Protein AF-A0A383ED51-F1 (afdb_monomer_lite)

Structure (mmCIF, N/CA/C/O backbone):
data_AF-A0A383ED51-F1
#
_entry.id   AF-A0A383ED51-F1
#
loop_
_atom_site.group_PDB
_atom_site.id
_atom_site.type_symbol
_atom_site.label_atom_id
_atom_site.label_alt_id
_atom_site.label_comp_id
_atom_site.label_asym_id
_atom_site.label_entity_id
_atom_site.label_seq_id
_atom_site.pdbx_PDB_ins_code
_atom_site.Cartn_x
_atom_site.Cartn_y
_atom_site.Cartn_z
_atom_site.occupancy
_atom_site.B_iso_or_equiv
_atom_site.auth_seq_id
_atom_site.auth_comp_id
_atom_site.auth_asym_id
_atom_site.auth_atom_id
_atom_site.pdbx_PDB_model_num
ATOM 1 N N . MET A 1 1 ? 35.186 -4.532 2.853 1.00 54.22 1 MET A N 1
ATOM 2 C CA . MET A 1 1 ? 35.734 -3.570 1.866 1.00 54.22 1 MET A CA 1
ATOM 3 C C . MET A 1 1 ? 34.753 -3.216 0.724 1.00 54.22 1 MET A C 1
ATOM 5 O O . MET A 1 1 ? 35.189 -2.769 -0.323 1.00 54.22 1 MET A O 1
ATOM 9 N N . PHE A 1 2 ? 33.425 -3.344 0.904 1.00 62.78 2 PHE A N 1
ATOM 10 C CA . PHE A 1 2 ? 32.420 -2.936 -0.107 1.00 62.78 2 PHE A CA 1
ATOM 11 C C . PHE A 1 2 ? 31.613 -1.683 0.291 1.00 62.78 2 PHE A C 1
ATOM 13 O O . PHE A 1 2 ? 31.023 -1.014 -0.554 1.00 62.78 2 PHE A O 1
ATOM 20 N N . LEU A 1 3 ? 31.603 -1.327 1.581 1.00 63.16 3 LEU A N 1
ATOM 21 C CA . LEU A 1 3 ? 30.816 -0.208 2.111 1.00 63.16 3 LEU A CA 1
ATOM 22 C C . LEU A 1 3 ? 31.408 1.170 1.776 1.00 63.16 3 LEU A C 1
ATOM 24 O O . LEU A 1 3 ? 30.639 2.096 1.529 1.00 63.16 3 LEU A O 1
ATOM 28 N N . THR A 1 4 ? 32.736 1.287 1.694 1.00 66.69 4 THR A N 1
ATOM 29 C CA . THR A 1 4 ? 33.469 2.555 1.504 1.00 66.69 4 THR A CA 1
ATOM 30 C C . THR A 1 4 ? 33.649 2.972 0.042 1.00 66.69 4 THR A C 1
ATOM 32 O O . THR A 1 4 ? 34.072 4.092 -0.234 1.00 66.69 4 THR A O 1
ATOM 35 N N . LYS A 1 5 ? 33.315 2.099 -0.914 1.00 71.88 5 LYS A N 1
ATOM 36 C CA . LYS A 1 5 ? 33.407 2.399 -2.347 1.00 71.88 5 LYS A CA 1
ATOM 37 C C . LYS A 1 5 ? 32.221 3.292 -2.754 1.00 71.88 5 LYS A C 1
ATOM 39 O O . LYS A 1 5 ? 31.079 2.985 -2.410 1.00 71.88 5 LYS A O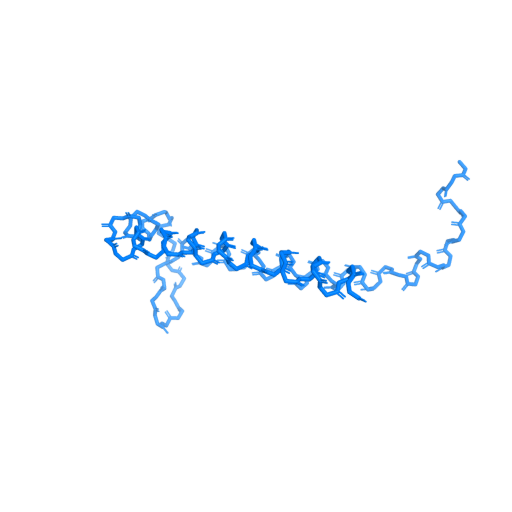 1
ATOM 44 N N . ASN A 1 6 ? 32.493 4.390 -3.466 1.00 79.00 6 ASN A N 1
ATOM 45 C CA . ASN A 1 6 ? 31.516 5.412 -3.888 1.00 79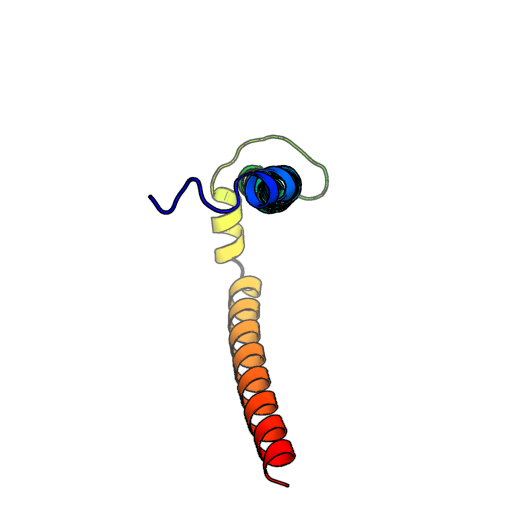.00 6 ASN A CA 1
ATOM 46 C C . ASN A 1 6 ? 30.773 6.112 -2.729 1.00 79.00 6 ASN A C 1
ATOM 48 O O . ASN A 1 6 ? 29.560 6.316 -2.788 1.00 79.00 6 ASN A O 1
ATOM 52 N N . LEU A 1 7 ? 31.501 6.494 -1.671 1.00 80.19 7 LEU A N 1
ATOM 53 C CA . LEU A 1 7 ? 30.930 7.148 -0.486 1.00 80.19 7 LEU A CA 1
ATOM 54 C C . LEU A 1 7 ? 30.194 8.458 -0.823 1.00 80.19 7 LEU A C 1
ATOM 56 O O . LEU A 1 7 ? 29.089 8.677 -0.338 1.00 80.19 7 LEU A O 1
ATOM 60 N N . ALA A 1 8 ? 30.768 9.282 -1.708 1.00 81.56 8 ALA A N 1
ATOM 61 C CA . ALA A 1 8 ? 30.159 10.536 -2.151 1.00 81.56 8 ALA A CA 1
ATOM 62 C C . ALA A 1 8 ? 28.784 10.309 -2.805 1.00 81.56 8 ALA A C 1
ATOM 64 O O . ALA A 1 8 ? 27.811 10.945 -2.418 1.00 81.56 8 ALA A O 1
ATOM 65 N N . ALA A 1 9 ? 28.672 9.330 -3.711 1.00 81.44 9 ALA A N 1
ATOM 66 C CA . ALA A 1 9 ? 27.407 8.998 -4.368 1.00 81.44 9 ALA A CA 1
ATOM 67 C C . ALA A 1 9 ? 26.348 8.493 -3.374 1.00 81.44 9 ALA A C 1
ATOM 69 O O . ALA A 1 9 ? 25.182 8.867 -3.470 1.00 81.44 9 ALA A O 1
ATOM 70 N N . LYS A 1 10 ? 26.747 7.682 -2.382 1.00 79.25 10 LYS A N 1
ATOM 71 C CA . LYS A 1 10 ? 25.830 7.215 -1.330 1.00 79.25 10 LYS A CA 1
ATOM 72 C C . LYS A 1 10 ? 25.308 8.372 -0.483 1.00 79.25 10 LYS A C 1
ATOM 74 O O . LYS A 1 10 ? 24.113 8.417 -0.222 1.00 79.25 10 LYS A O 1
ATOM 79 N N . ILE A 1 11 ? 26.176 9.311 -0.101 1.00 87.00 11 ILE A N 1
ATOM 80 C CA . ILE A 1 11 ? 25.793 10.489 0.691 1.00 87.00 11 ILE A CA 1
ATOM 81 C C . ILE A 1 11 ? 24.842 11.394 -0.104 1.00 87.00 11 ILE A C 1
ATOM 83 O O . ILE A 1 11 ? 23.837 11.838 0.444 1.00 87.00 11 ILE A O 1
ATOM 87 N N . SER A 1 12 ? 25.089 11.605 -1.399 1.00 87.19 12 SER A N 1
ATOM 88 C CA . SER A 1 12 ? 24.197 12.392 -2.264 1.00 87.19 12 SER A CA 1
ATOM 89 C C . SER A 1 12 ? 22.817 11.754 -2.467 1.00 87.19 12 SER A C 1
ATOM 91 O O . SER A 1 12 ? 21.846 12.471 -2.692 1.00 87.19 12 SER A O 1
ATOM 93 N N . LEU A 1 13 ? 22.705 10.425 -2.357 1.00 89.44 13 LEU A N 1
ATOM 94 C CA . LEU A 1 13 ? 21.433 9.698 -2.452 1.00 89.44 13 LEU A CA 1
ATOM 95 C C . LEU A 1 13 ? 20.642 9.669 -1.135 1.00 89.44 13 LEU A C 1
ATOM 97 O O . LEU A 1 13 ? 19.429 9.462 -1.166 1.00 89.44 13 LEU A O 1
ATOM 101 N N . LEU A 1 14 ? 21.289 9.901 0.015 1.00 91.25 14 LEU A N 1
ATOM 102 C CA . LEU A 1 14 ? 20.620 9.942 1.322 1.00 91.25 14 LEU A CA 1
ATOM 103 C C . LEU A 1 14 ? 19.396 10.869 1.364 1.00 91.25 14 LEU A C 1
ATOM 105 O O . LEU A 1 14 ? 18.347 10.390 1.794 1.00 91.25 14 LEU A O 1
ATOM 109 N N . PRO A 1 15 ? 19.451 12.144 0.921 1.00 91.25 15 PRO A N 1
ATOM 110 C CA . PRO A 1 15 ? 18.283 13.020 0.983 1.00 91.25 15 PRO A CA 1
ATOM 111 C C . PRO A 1 15 ? 17.102 12.474 0.175 1.00 91.25 15 PRO A C 1
ATOM 113 O O . PRO A 1 15 ? 15.971 12.505 0.654 1.00 91.25 15 PRO A O 1
ATOM 116 N N . MET A 1 16 ? 17.354 11.895 -1.004 1.00 93.56 16 MET A N 1
ATOM 117 C CA . MET A 1 16 ? 16.305 11.276 -1.818 1.00 93.56 16 MET A CA 1
ATOM 118 C C . MET A 1 16 ?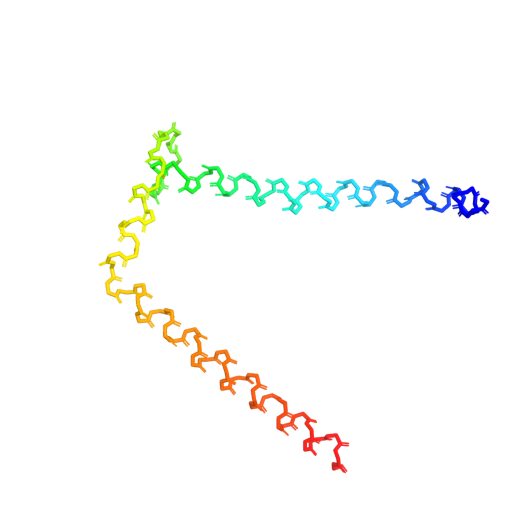 15.660 10.088 -1.092 1.00 93.56 16 MET A C 1
ATOM 120 O O . MET A 1 16 ? 14.434 9.988 -1.036 1.00 93.56 16 MET A O 1
ATOM 124 N N . ILE A 1 17 ? 16.475 9.210 -0.501 1.00 92.19 17 ILE A N 1
ATOM 125 C CA . ILE A 1 17 ? 15.994 8.037 0.240 1.00 92.19 17 ILE A CA 1
ATOM 126 C C . ILE A 1 17 ? 15.179 8.466 1.464 1.00 92.19 17 ILE A C 1
ATOM 128 O O . ILE A 1 17 ? 14.095 7.930 1.690 1.00 92.19 17 ILE A O 1
ATOM 132 N N . ILE A 1 18 ? 15.671 9.442 2.230 1.00 94.62 18 ILE A N 1
ATOM 133 C CA . ILE A 1 18 ? 15.011 9.940 3.442 1.00 94.62 18 ILE A CA 1
ATOM 134 C C . ILE A 1 18 ? 13.651 10.543 3.099 1.00 94.62 18 ILE A C 1
ATOM 136 O O . ILE A 1 18 ? 12.660 10.197 3.742 1.00 94.62 18 ILE A O 1
ATOM 140 N N . ILE A 1 19 ? 13.580 11.406 2.082 1.00 93.81 19 ILE A N 1
ATOM 141 C CA . ILE A 1 19 ? 12.319 12.036 1.672 1.00 93.81 19 ILE A CA 1
ATOM 142 C C . ILE A 1 19 ? 11.338 10.972 1.178 1.00 93.81 19 ILE A C 1
ATOM 144 O O . ILE A 1 19 ? 10.195 10.944 1.631 1.00 93.81 19 ILE A O 1
ATOM 148 N N . SER A 1 20 ? 11.791 10.062 0.311 1.00 91.88 20 SER A N 1
ATOM 149 C CA . SER A 1 20 ? 10.960 8.973 -0.209 1.00 91.88 20 SER A CA 1
ATOM 150 C C . SER A 1 20 ? 10.387 8.126 0.931 1.00 91.88 20 SER A C 1
ATOM 152 O O . SER A 1 20 ? 9.172 7.989 1.057 1.00 91.88 20 SER A O 1
ATOM 154 N N . LEU A 1 21 ? 11.236 7.619 1.827 1.00 94.38 21 LEU A N 1
ATOM 155 C CA . LEU A 1 21 ? 10.781 6.811 2.959 1.00 94.38 21 LEU A CA 1
ATOM 156 C C . LEU A 1 21 ? 9.835 7.588 3.873 1.00 94.38 21 LEU A C 1
ATOM 158 O O . LEU A 1 21 ? 8.795 7.062 4.252 1.00 94.38 21 LEU A O 1
ATOM 162 N N . THR A 1 22 ? 10.157 8.838 4.201 1.00 93.94 22 THR A N 1
ATOM 163 C CA . THR A 1 22 ? 9.342 9.637 5.124 1.00 93.94 22 THR A CA 1
ATOM 164 C C . THR A 1 22 ? 7.953 9.894 4.558 1.00 93.94 22 THR A C 1
ATOM 166 O O . THR A 1 22 ? 6.968 9.717 5.267 1.00 93.94 22 THR A O 1
ATOM 169 N N . VAL A 1 23 ? 7.853 10.272 3.283 1.00 93.25 23 VAL A N 1
ATOM 170 C CA . VAL A 1 23 ? 6.561 10.575 2.660 1.00 93.25 23 VAL A CA 1
ATOM 171 C C . VAL A 1 23 ? 5.764 9.295 2.439 1.00 93.25 23 VAL A C 1
ATOM 173 O O . VAL A 1 23 ? 4.640 9.196 2.921 1.00 93.25 23 VAL A O 1
ATOM 176 N N . PHE A 1 24 ? 6.332 8.282 1.780 1.00 92.44 24 PHE A N 1
ATOM 177 C CA . PHE A 1 24 ? 5.579 7.063 1.485 1.00 92.44 24 PHE A CA 1
ATOM 178 C C . PHE A 1 24 ? 5.211 6.305 2.763 1.00 92.44 24 PHE A C 1
ATOM 180 O O . PHE A 1 24 ? 4.037 6.019 2.996 1.00 92.44 24 PHE A O 1
ATOM 187 N N . VAL A 1 25 ? 6.186 6.019 3.628 1.00 93.75 25 VAL A N 1
ATOM 188 C CA . VAL A 1 25 ? 5.936 5.236 4.846 1.00 93.75 25 VAL A CA 1
ATOM 189 C C . VAL A 1 25 ? 5.174 6.066 5.874 1.00 93.75 25 VAL A C 1
ATOM 191 O O . VAL A 1 25 ? 4.238 5.557 6.485 1.00 93.75 25 VAL A O 1
ATOM 194 N N . GLY A 1 26 ? 5.501 7.351 6.034 1.00 93.44 26 GLY A N 1
ATOM 195 C CA . GLY A 1 26 ? 4.792 8.235 6.960 1.00 93.44 26 GLY A CA 1
ATOM 196 C C . GLY A 1 26 ? 3.316 8.390 6.603 1.00 93.44 26 GLY A C 1
ATOM 197 O O . GLY A 1 26 ? 2.466 8.263 7.484 1.00 93.44 26 GLY A O 1
ATOM 198 N N . CYS A 1 27 ? 2.982 8.567 5.320 1.00 92.00 27 CYS A N 1
ATOM 199 C CA . CYS A 1 27 ? 1.587 8.623 4.878 1.00 92.00 27 CYS A CA 1
ATOM 200 C C . CYS A 1 27 ? 0.846 7.296 5.101 1.00 92.00 27 CYS A C 1
ATOM 202 O O . CYS A 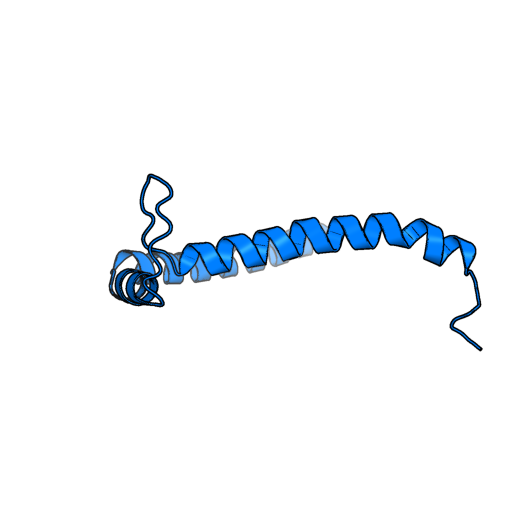1 27 ? -0.324 7.317 5.493 1.00 92.00 27 CYS A O 1
ATOM 204 N N . ILE A 1 28 ? 1.510 6.151 4.904 1.00 93.50 28 ILE A N 1
ATOM 205 C CA . ILE A 1 28 ? 0.925 4.828 5.176 1.00 93.50 28 ILE A CA 1
ATOM 206 C C . ILE A 1 28 ? 0.643 4.665 6.671 1.00 93.50 28 ILE A C 1
ATOM 208 O O . ILE A 1 28 ? -0.475 4.313 7.042 1.00 93.50 28 ILE A O 1
ATOM 212 N N . ILE A 1 29 ? 1.622 4.965 7.531 1.00 93.38 29 ILE A N 1
ATOM 213 C CA . ILE A 1 29 ? 1.468 4.882 8.990 1.00 93.38 29 ILE A CA 1
ATOM 214 C C . ILE A 1 29 ? 0.344 5.812 9.451 1.00 93.38 29 ILE A C 1
ATOM 216 O O . ILE A 1 29 ? -0.524 5.388 10.211 1.00 93.38 29 ILE A O 1
ATOM 220 N N . TY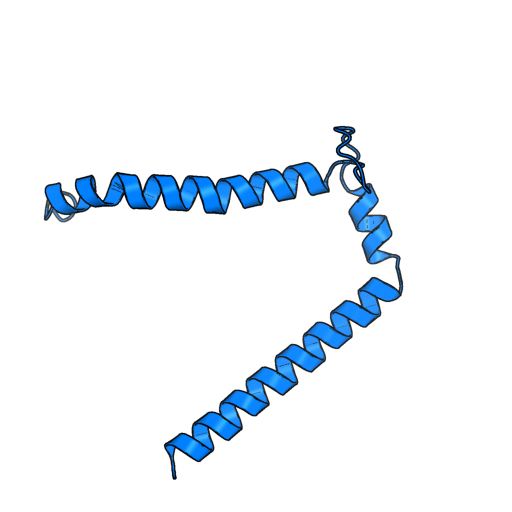R A 1 30 ? 0.321 7.055 8.968 1.00 90.00 30 TYR A N 1
ATOM 221 C CA . TYR A 1 30 ? -0.718 8.018 9.323 1.00 90.00 30 TYR A CA 1
ATOM 222 C C . TYR A 1 30 ? -2.112 7.518 8.923 1.00 90.00 30 TYR A C 1
ATOM 224 O O . TYR A 1 30 ? -3.023 7.507 9.749 1.00 90.00 30 TYR A O 1
ATOM 232 N N . SER A 1 31 ? -2.263 7.025 7.690 1.00 88.81 31 SER A N 1
ATOM 233 C CA . SER A 1 31 ? -3.528 6.461 7.196 1.00 88.81 31 SER A CA 1
ATOM 234 C C . SER A 1 31 ? -3.958 5.228 7.996 1.00 88.81 31 SER A C 1
ATOM 236 O O . SER A 1 31 ? -5.138 5.073 8.308 1.00 88.81 31 SER A O 1
ATOM 238 N N . PHE A 1 32 ? -3.006 4.376 8.383 1.00 89.56 32 PHE A N 1
ATOM 239 C CA . PHE A 1 32 ? -3.260 3.197 9.208 1.00 89.56 32 PHE A CA 1
ATOM 240 C C . PHE A 1 32 ? -3.752 3.570 10.612 1.00 89.56 32 PHE A C 1
ATOM 242 O O . PHE A 1 32 ? -4.801 3.090 11.040 1.00 89.56 32 PHE A O 1
ATOM 249 N N . VAL A 1 33 ? -3.042 4.464 11.310 1.00 87.69 33 VAL A N 1
ATOM 250 C CA . VAL A 1 33 ? -3.439 4.951 12.644 1.00 87.69 33 VAL A CA 1
ATOM 251 C C . VAL A 1 33 ? -4.821 5.600 12.581 1.00 87.69 33 VAL A C 1
ATOM 253 O O . VAL A 1 33 ? -5.683 5.349 13.425 1.00 87.69 33 VAL A O 1
ATOM 256 N N . TYR A 1 34 ? -5.066 6.388 11.538 1.00 85.81 34 TYR A N 1
ATOM 257 C CA . TYR A 1 34 ? -6.344 7.052 11.347 1.00 85.81 34 TYR A CA 1
ATOM 258 C C . TYR A 1 34 ? -7.488 6.070 11.059 1.00 85.81 34 TYR A C 1
ATOM 260 O O . TYR A 1 34 ? -8.598 6.256 11.553 1.00 85.81 34 TYR A O 1
ATOM 268 N N . SER A 1 35 ? -7.224 4.972 10.347 1.00 85.19 35 SER A N 1
ATOM 269 C CA . SER A 1 35 ? -8.212 3.913 10.109 1.00 85.19 35 SER A CA 1
ATOM 270 C C . SER A 1 35 ? -8.702 3.220 11.391 1.00 85.19 35 SER A C 1
ATOM 272 O O . SER A 1 35 ? -9.760 2.590 11.360 1.00 85.19 35 SER A O 1
ATOM 274 N N . LEU A 1 36 ? -7.963 3.318 12.501 1.00 85.38 36 LEU A N 1
ATOM 275 C CA . LEU A 1 36 ? -8.354 2.790 13.820 1.00 85.38 36 LEU A CA 1
ATOM 276 C C . LEU A 1 36 ? -9.190 3.795 14.642 1.00 85.38 36 LEU A C 1
ATOM 278 O O . LEU A 1 36 ? -9.529 3.558 15.805 1.00 85.38 36 LEU A O 1
ATOM 282 N N . THR A 1 37 ? -9.513 4.941 14.048 1.00 83.56 37 THR A N 1
ATOM 283 C CA . THR A 1 37 ? -10.186 6.073 14.687 1.00 83.56 37 THR A CA 1
ATOM 284 C C . THR A 1 37 ? -11.614 6.234 14.134 1.00 83.56 37 THR A C 1
ATOM 286 O O . THR A 1 37 ? -11.900 5.873 12.995 1.00 83.56 37 THR A O 1
ATOM 289 N N . ASN A 1 38 ? -12.558 6.756 14.928 1.00 73.62 38 ASN A N 1
ATOM 290 C CA . ASN A 1 38 ? -13.974 6.907 14.557 1.00 73.62 38 ASN A CA 1
ATOM 291 C C . ASN A 1 38 ? -14.235 8.179 13.740 1.00 73.62 38 ASN A C 1
ATOM 293 O O . ASN A 1 38 ? -14.972 9.071 14.165 1.00 73.62 38 ASN A O 1
ATOM 297 N N . SER A 1 39 ? -13.613 8.272 12.570 1.00 63.47 39 SER A N 1
A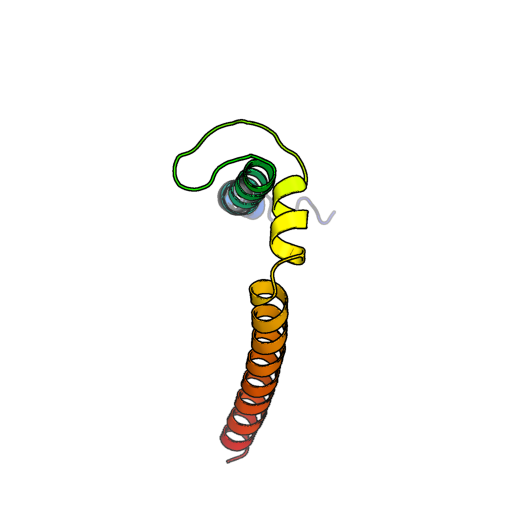TOM 298 C CA . SER A 1 39 ? -13.831 9.374 11.635 1.00 63.47 39 SER A CA 1
ATOM 299 C C . SER A 1 39 ? -14.684 8.912 10.451 1.00 63.47 39 SER A C 1
ATOM 301 O O . SER A 1 39 ? -14.433 7.855 9.878 1.00 63.47 39 SER A O 1
ATOM 303 N N . LYS A 1 40 ? -15.719 9.685 10.093 1.00 68.56 40 LYS A N 1
ATOM 304 C CA . LYS A 1 40 ? -16.593 9.407 8.930 1.00 68.56 40 LYS A CA 1
ATOM 305 C C . LYS A 1 40 ? -16.445 10.455 7.829 1.00 68.56 40 LYS A C 1
ATOM 307 O O . LYS A 1 40 ? -16.172 10.110 6.691 1.00 68.56 40 LYS A O 1
ATOM 312 N N . LEU A 1 41 ? -16.673 11.722 8.173 1.00 67.19 41 LEU A N 1
ATOM 313 C CA . LEU A 1 41 ? -16.650 12.863 7.243 1.00 67.19 41 LEU A CA 1
ATOM 314 C C . LEU A 1 41 ? -15.823 14.041 7.773 1.00 67.19 41 LEU A C 1
ATOM 316 O O . LEU A 1 41 ? -15.348 14.856 6.995 1.00 67.19 41 LEU A O 1
ATOM 320 N N . ILE A 1 42 ? -15.655 14.130 9.093 1.00 71.19 42 ILE A N 1
ATOM 321 C CA . ILE A 1 42 ? -14.919 15.191 9.779 1.00 71.19 42 ILE A CA 1
ATOM 322 C C . ILE A 1 42 ? -13.898 14.498 10.679 1.00 71.19 42 ILE A C 1
ATOM 324 O O . ILE A 1 42 ? -14.277 13.534 11.350 1.00 71.19 42 ILE A O 1
ATOM 328 N N . PRO A 1 43 ? -12.630 14.942 10.700 1.00 64.19 43 PRO A N 1
ATOM 329 C CA . PRO A 1 43 ? -11.603 14.308 11.502 1.00 64.19 43 PRO A CA 1
ATOM 330 C C . PRO A 1 43 ? -11.892 14.413 12.993 1.00 64.19 43 PRO A C 1
ATOM 332 O O . PRO A 1 43 ? -11.799 15.486 13.578 1.00 64.19 43 PRO A O 1
ATOM 335 N N . VAL A 1 44 ? -12.204 13.273 13.612 1.00 69.88 44 VAL A N 1
ATOM 336 C CA . VAL A 1 44 ? -12.353 13.155 15.064 1.00 69.88 44 VAL A CA 1
ATOM 337 C C . VAL A 1 44 ? -11.367 12.111 15.561 1.00 69.88 44 VAL A C 1
ATOM 339 O O . VAL A 1 44 ? -11.425 10.968 15.122 1.00 69.88 44 VAL A O 1
ATOM 342 N N . LEU A 1 45 ? -10.465 12.491 16.470 1.00 67.19 45 LEU A N 1
ATOM 343 C CA . LEU A 1 45 ? -9.423 11.620 17.031 1.00 67.19 45 LEU A CA 1
ATOM 344 C C . LEU A 1 45 ? -9.948 10.737 18.180 1.00 67.19 45 LEU A C 1
ATOM 346 O O . LEU A 1 45 ? -9.362 10.683 19.255 1.00 67.19 45 LEU A O 1
ATOM 350 N N . ASN A 1 46 ? -11.069 10.045 17.961 1.00 75.62 46 ASN A N 1
ATOM 351 C CA . ASN A 1 46 ? -11.604 9.065 18.911 1.00 75.62 46 ASN A CA 1
ATOM 352 C C . ASN A 1 46 ? -11.132 7.659 18.531 1.00 75.62 46 ASN A C 1
ATOM 354 O O . ASN A 1 46 ? -11.654 7.067 17.583 1.00 75.62 46 ASN A O 1
ATOM 358 N N . PHE A 1 47 ? -10.146 7.128 19.253 1.00 78.88 47 PHE A N 1
ATOM 359 C CA . PHE A 1 47 ? -9.621 5.786 19.007 1.00 78.88 47 PHE A CA 1
ATOM 360 C C . PHE A 1 47 ? -10.683 4.725 19.338 1.00 78.88 47 PHE A C 1
ATOM 362 O O . PHE A 1 47 ? -11.136 4.626 20.475 1.00 78.88 47 PHE A O 1
ATOM 369 N N . VAL A 1 48 ? -11.089 3.942 18.336 1.00 80.06 48 VAL A N 1
ATOM 370 C CA . VAL A 1 48 ? -12.123 2.889 18.457 1.00 80.06 48 VAL A CA 1
ATOM 371 C C . VAL A 1 48 ? -11.610 1.505 18.059 1.00 80.06 48 VAL A C 1
ATOM 373 O O . VAL A 1 48 ? -12.369 0.535 18.032 1.00 80.06 48 VAL A O 1
ATOM 376 N N . GLY A 1 49 ? -10.316 1.396 17.750 1.00 83.81 49 GLY A N 1
ATOM 377 C CA . GLY A 1 49 ? -9.681 0.144 17.359 1.00 83.81 49 GLY A CA 1
ATOM 378 C C . GLY A 1 49 ? -10.304 -0.441 16.089 1.00 83.81 49 GLY A C 1
ATOM 379 O O . GLY A 1 49 ? -10.453 0.242 15.078 1.00 83.81 49 GLY A O 1
ATOM 380 N N . PHE A 1 50 ? -10.680 -1.721 16.139 1.00 84.81 50 PHE A N 1
ATOM 381 C CA . PHE A 1 50 ? -11.117 -2.496 14.970 1.00 84.81 50 PHE A CA 1
ATOM 382 C C . PHE A 1 50 ? -12.628 -2.469 14.691 1.00 84.81 50 PHE A C 1
ATOM 384 O O . PHE A 1 50 ? -13.094 -3.137 13.768 1.00 84.81 50 PHE A O 1
ATOM 391 N N . GLN A 1 51 ? -13.414 -1.680 15.426 1.00 85.12 51 GLN A N 1
ATOM 392 C CA . GLN A 1 51 ? -14.874 -1.636 15.245 1.00 85.12 51 GLN A CA 1
ATOM 393 C C . GLN A 1 51 ? -15.297 -1.226 13.820 1.00 85.12 51 GLN A C 1
ATOM 395 O O . GLN A 1 51 ? -16.297 -1.718 13.294 1.00 85.12 51 GLN A O 1
ATOM 400 N N . GLN A 1 52 ? -14.527 -0.349 13.164 1.00 84.12 52 GLN A N 1
ATOM 401 C CA . GLN A 1 52 ? -14.790 0.056 11.776 1.00 84.12 52 GLN A CA 1
ATOM 402 C C . GLN A 1 52 ? -14.546 -1.086 10.783 1.00 84.12 52 GLN A C 1
ATOM 404 O O . GLN A 1 52 ? -15.308 -1.243 9.830 1.00 84.12 52 GLN A O 1
ATOM 409 N N . TYR A 1 53 ? -13.528 -1.912 11.034 1.00 88.38 53 TYR A N 1
ATOM 410 C CA . TYR A 1 53 ? -13.226 -3.082 10.217 1.00 88.38 53 TYR A CA 1
ATOM 411 C C . TYR A 1 53 ? -14.343 -4.118 10.318 1.00 88.38 53 TYR A C 1
ATOM 413 O O . TYR A 1 53 ? -14.851 -4.569 9.297 1.00 88.38 53 TYR A O 1
ATOM 421 N N . GLU A 1 54 ? -14.805 -4.431 11.531 1.00 88.25 54 GLU A N 1
ATOM 422 C CA . GLU A 1 54 ? -15.922 -5.361 11.733 1.00 88.25 54 GLU A CA 1
ATOM 423 C C . GLU A 1 54 ? -17.189 -4.899 10.994 1.00 88.25 54 GLU A C 1
ATOM 425 O O . GLU A 1 54 ? -17.858 -5.691 10.328 1.00 88.25 54 GLU A O 1
ATOM 430 N N . ARG A 1 55 ? -17.498 -3.598 11.048 1.00 88.25 55 ARG A N 1
ATOM 431 C CA . ARG A 1 55 ? -18.620 -3.013 10.304 1.00 88.25 55 ARG A CA 1
ATOM 432 C C . ARG A 1 55 ? -18.446 -3.145 8.787 1.00 88.25 55 ARG A C 1
ATOM 434 O O . ARG A 1 55 ? -19.423 -3.436 8.093 1.00 88.25 55 ARG A O 1
ATOM 441 N N . LEU A 1 56 ? -17.241 -2.903 8.272 1.00 89.62 56 LEU A N 1
ATOM 442 C CA . LEU A 1 56 ? -16.936 -3.014 6.845 1.00 89.62 56 LEU A CA 1
ATOM 443 C C . LEU A 1 56 ? -17.114 -4.458 6.363 1.00 89.62 56 LEU A C 1
ATOM 445 O O . LEU A 1 56 ? -17.879 -4.686 5.428 1.00 89.62 56 LEU A O 1
ATOM 449 N N . PHE A 1 57 ? -16.493 -5.418 7.055 1.00 91.19 57 PHE A N 1
ATOM 450 C CA . PHE A 1 57 ? -16.540 -6.841 6.706 1.00 91.19 57 PHE A CA 1
ATOM 451 C C . PHE A 1 57 ? -17.939 -7.458 6.846 1.00 91.19 57 PHE A C 1
ATOM 453 O O . PHE A 1 57 ? -18.250 -8.425 6.167 1.00 91.19 57 PHE A O 1
ATOM 460 N N . LYS A 1 58 ? -18.821 -6.892 7.681 1.00 93.44 58 LYS A N 1
ATOM 461 C CA . LYS A 1 58 ? -20.228 -7.326 7.789 1.00 93.44 58 LYS A CA 1
ATOM 462 C C . LYS A 1 58 ? -21.135 -6.802 6.672 1.00 93.44 58 LYS A C 1
ATOM 464 O O . LYS A 1 58 ? -22.312 -7.158 6.612 1.00 93.44 58 LYS A O 1
ATOM 469 N N . THR A 1 59 ? -20.651 -5.896 5.828 1.00 94.00 59 THR A N 1
ATOM 470 C CA . THR A 1 59 ? -21.488 -5.251 4.815 1.00 94.00 59 THR A CA 1
ATOM 471 C C . THR A 1 59 ? -21.440 -6.044 3.510 1.00 94.00 59 THR A C 1
ATOM 473 O O . THR A 1 59 ? -20.379 -6.151 2.915 1.00 94.00 59 THR A O 1
ATOM 476 N N . ARG A 1 60 ? -22.597 -6.451 2.964 1.00 93.38 60 ARG A N 1
ATOM 477 C CA . ARG A 1 60 ? -22.694 -7.139 1.651 1.00 93.38 60 ARG A CA 1
ATOM 478 C C . ARG A 1 60 ? -21.967 -6.415 0.507 1.00 93.38 60 ARG A C 1
ATOM 480 O O . ARG A 1 60 ? -21.507 -7.029 -0.446 1.00 93.38 60 ARG A O 1
ATOM 487 N N . LYS A 1 61 ? -21.879 -5.083 0.581 1.00 94.69 61 LYS A N 1
ATOM 488 C CA . LYS A 1 61 ? -21.134 -4.261 -0.385 1.00 94.69 61 LYS A CA 1
ATOM 489 C C . LYS A 1 61 ? -19.641 -4.588 -0.402 1.00 94.69 61 LYS A C 1
ATOM 491 O O . LYS A 1 61 ? -19.042 -4.490 -1.463 1.00 94.69 61 LYS A O 1
ATOM 496 N N . TRP A 1 62 ? -19.055 -4.935 0.745 1.00 95.00 62 TRP A N 1
ATOM 497 C CA . TRP A 1 62 ? -17.655 -5.337 0.832 1.00 95.00 62 TRP A CA 1
ATOM 498 C C . TRP A 1 62 ? -17.437 -6.661 0.096 1.00 95.00 62 TRP A C 1
ATOM 500 O O . TRP A 1 62 ? -16.583 -6.700 -0.784 1.00 95.00 62 TRP A O 1
ATOM 510 N N . ASP A 1 63 ? -18.276 -7.674 0.345 1.00 94.75 63 ASP A N 1
ATOM 511 C CA . ASP A 1 63 ? -18.180 -8.980 -0.328 1.00 94.75 63 ASP A CA 1
ATOM 512 C C . ASP A 1 63 ? -18.237 -8.835 -1.856 1.00 94.75 63 ASP A C 1
ATOM 514 O O . ASP A 1 63 ? -17.341 -9.277 -2.573 1.00 94.75 63 ASP A O 1
ATOM 518 N N . VAL A 1 64 ? -19.259 -8.126 -2.352 1.00 97.12 64 VAL A N 1
ATOM 519 C CA . VAL A 1 64 ? -19.455 -7.905 -3.794 1.00 97.12 64 VAL A CA 1
ATOM 520 C C . VAL A 1 64 ? -18.309 -7.087 -4.397 1.00 97.12 64 VAL A C 1
ATOM 522 O O . VAL A 1 64 ? -17.880 -7.346 -5.519 1.00 97.12 64 VAL A O 1
ATOM 525 N N . ALA A 1 65 ? -17.794 -6.084 -3.679 1.00 96.62 65 ALA A N 1
ATOM 526 C CA . ALA A 1 65 ? -16.666 -5.292 -4.160 1.00 96.62 65 ALA A CA 1
ATOM 527 C C . ALA A 1 65 ? -15.385 -6.129 -4.261 1.00 96.62 65 ALA A C 1
ATOM 529 O O . ALA A 1 65 ? -14.670 -6.006 -5.253 1.00 96.62 65 ALA A O 1
ATOM 530 N N . VAL A 1 66 ? -15.108 -6.988 -3.275 1.00 96.44 66 VAL A N 1
ATOM 531 C CA . VAL A 1 66 ? -13.940 -7.879 -3.285 1.00 96.44 66 VAL A CA 1
ATOM 532 C C . VAL A 1 66 ? -14.025 -8.868 -4.444 1.00 96.44 66 VAL A C 1
ATOM 534 O O . VAL A 1 66 ? -13.063 -8.984 -5.202 1.00 96.44 66 VAL A O 1
ATOM 537 N N . GLU A 1 67 ? -15.174 -9.518 -4.636 1.00 97.00 67 GLU A N 1
ATOM 538 C CA . GLU A 1 67 ? -15.398 -10.434 -5.762 1.00 97.00 67 GLU A CA 1
ATOM 539 C C . GLU A 1 67 ? -15.153 -9.737 -7.109 1.00 97.00 67 GLU A C 1
ATOM 541 O O . GLU A 1 67 ? -14.382 -10.221 -7.940 1.00 97.00 67 GLU A O 1
ATOM 546 N N . ASN A 1 68 ? -15.716 -8.540 -7.287 1.00 97.62 68 ASN A N 1
ATOM 547 C CA . ASN A 1 68 ? -15.511 -7.746 -8.494 1.00 97.62 68 ASN A CA 1
ATOM 548 C C . ASN A 1 68 ? -14.039 -7.368 -8.710 1.00 97.62 68 ASN A C 1
ATOM 550 O O . ASN A 1 68 ? -13.552 -7.464 -9.834 1.00 97.62 68 ASN A O 1
ATOM 554 N N . ILE A 1 69 ? -13.313 -6.957 -7.662 1.00 97.69 69 ILE A N 1
ATOM 555 C CA . ILE A 1 69 ? -11.879 -6.627 -7.761 1.00 97.69 69 ILE A CA 1
ATOM 556 C C . ILE A 1 69 ? -11.085 -7.835 -8.269 1.00 97.69 69 ILE A C 1
ATOM 558 O O . ILE A 1 69 ? -10.238 -7.675 -9.150 1.00 97.69 69 ILE A O 1
ATOM 562 N N . PHE A 1 70 ? -11.377 -9.036 -7.765 1.00 97.38 70 PHE A N 1
ATOM 563 C CA . PHE A 1 70 ? -10.724 -10.259 -8.233 1.00 97.38 70 PHE A CA 1
ATOM 564 C C . PHE A 1 70 ? -11.054 -10.571 -9.696 1.00 97.38 70 PHE A C 1
ATOM 566 O O . PHE A 1 70 ? -10.136 -10.838 -10.474 1.00 97.38 70 PHE A O 1
ATOM 573 N N . ILE A 1 71 ? -12.329 -10.494 -10.089 1.00 97.88 71 ILE A N 1
ATOM 574 C CA . ILE A 1 71 ? -12.756 -10.760 -11.471 1.00 97.88 71 ILE A CA 1
ATOM 575 C C . ILE A 1 71 ? -12.110 -9.760 -12.435 1.00 97.88 71 ILE A C 1
ATOM 577 O O . ILE A 1 71 ? -11.487 -10.168 -13.416 1.00 97.88 71 ILE A O 1
ATOM 581 N N . TYR A 1 72 ? -12.205 -8.459 -12.150 1.00 97.56 72 TYR A N 1
ATOM 582 C CA . TYR A 1 72 ? -11.627 -7.428 -13.011 1.00 97.56 72 TYR A CA 1
ATOM 583 C C . TYR A 1 72 ? -10.106 -7.525 -13.078 1.00 97.56 72 TYR A C 1
ATOM 585 O O . TYR A 1 72 ? -9.553 -7.429 -14.170 1.00 97.56 72 TYR A O 1
ATOM 593 N N . GLY A 1 73 ? -9.432 -7.759 -11.947 1.00 97.25 73 GLY A N 1
ATOM 594 C CA . GLY A 1 73 ? -7.982 -7.930 -11.915 1.00 97.25 73 GLY A CA 1
ATOM 595 C C . GLY A 1 73 ? -7.527 -9.106 -12.776 1.00 97.25 73 GLY A C 1
ATOM 596 O O . GLY A 1 73 ? -6.650 -8.948 -13.622 1.00 97.25 73 GLY A O 1
ATOM 597 N N . PHE A 1 74 ? -8.170 -10.265 -12.625 1.00 98.06 74 PHE A N 1
ATOM 598 C CA . PHE A 1 74 ? -7.816 -11.461 -13.384 1.00 98.06 74 PHE A CA 1
ATOM 599 C C . PHE A 1 74 ? -8.076 -11.294 -14.886 1.00 98.06 74 PHE A C 1
ATOM 601 O O . PHE A 1 74 ? -7.169 -11.488 -15.697 1.00 98.06 74 PHE A O 1
ATOM 608 N N . VAL A 1 75 ? -9.289 -10.878 -15.263 1.00 98.00 75 VAL A N 1
ATOM 609 C CA . VAL A 1 75 ? -9.670 -10.708 -16.674 1.00 98.00 75 VAL A CA 1
ATOM 610 C C . VAL A 1 75 ? -8.794 -9.655 -17.355 1.00 98.00 75 VAL A C 1
ATOM 612 O O . VAL A 1 75 ? -8.336 -9.879 -18.476 1.00 98.00 75 VAL A O 1
ATOM 615 N N . PHE A 1 76 ? -8.508 -8.537 -16.680 1.00 97.75 76 PHE A N 1
ATOM 616 C CA . PHE A 1 76 ? -7.643 -7.488 -17.215 1.00 97.75 76 PHE A CA 1
ATOM 617 C C . PHE A 1 76 ? -6.206 -7.979 -17.411 1.00 97.75 76 PHE A C 1
ATOM 619 O O . PHE A 1 76 ? -5.660 -7.834 -18.504 1.00 97.75 76 PHE A O 1
ATOM 626 N N . THR A 1 77 ? -5.596 -8.602 -16.397 1.00 97.81 77 THR A N 1
ATOM 627 C CA . THR A 1 77 ? -4.216 -9.100 -16.497 1.00 97.81 77 THR A CA 1
ATOM 628 C C . THR A 1 77 ? -4.071 -10.145 -17.599 1.00 97.81 77 THR A C 1
ATOM 630 O O . THR A 1 77 ? -3.164 -10.028 -18.426 1.00 97.81 77 THR A O 1
ATOM 633 N N . THR A 1 78 ? -4.967 -11.133 -17.665 1.00 98.31 78 THR A N 1
ATOM 634 C CA . THR A 1 78 ? -4.934 -12.150 -18.725 1.00 98.31 78 THR A CA 1
ATOM 635 C C . THR A 1 78 ? -5.180 -11.530 -20.099 1.00 98.31 78 THR A C 1
ATOM 637 O O . THR A 1 78 ? -4.453 -11.842 -21.039 1.00 98.31 78 THR A O 1
ATOM 640 N N . GLY A 1 79 ? -6.144 -10.614 -20.221 1.00 97.94 79 GLY A N 1
ATOM 641 C CA . GLY A 1 79 ? -6.427 -9.915 -21.475 1.00 97.94 79 GLY A CA 1
ATOM 642 C C . GLY A 1 79 ? -5.225 -9.118 -21.985 1.00 97.94 79 GLY A C 1
ATOM 643 O O . GLY A 1 79 ? -4.824 -9.283 -23.137 1.00 97.94 79 GLY A O 1
ATOM 644 N N . CYS A 1 80 ? -4.597 -8.312 -21.126 1.00 97.50 80 CYS A N 1
ATOM 645 C CA . CYS A 1 80 ? -3.399 -7.548 -21.477 1.00 97.50 80 CYS A CA 1
ATOM 646 C C . CYS A 1 80 ? -2.213 -8.447 -21.840 1.00 97.50 80 CYS A C 1
ATOM 648 O O . CYS A 1 80 ? -1.491 -8.129 -22.781 1.00 97.50 80 CYS A O 1
ATOM 650 N N . LEU A 1 81 ? -2.020 -9.568 -21.137 1.00 97.69 81 LEU A N 1
ATOM 651 C CA . LEU A 1 81 ? -0.965 -10.532 -21.462 1.00 97.69 81 LEU A CA 1
ATOM 652 C C . LEU A 1 81 ? -1.185 -11.174 -22.832 1.00 97.69 81 LEU A C 1
ATOM 654 O O . LEU A 1 81 ? -0.257 -11.210 -23.633 1.00 97.69 81 LEU A O 1
ATOM 658 N N . VAL A 1 82 ? -2.400 -11.652 -23.115 1.00 98.00 82 VAL A N 1
ATOM 659 C CA . VAL A 1 82 ? -2.726 -12.296 -24.396 1.00 98.00 82 VAL A CA 1
ATOM 660 C C . VAL A 1 82 ? -2.588 -11.302 -25.543 1.00 98.00 82 VAL A C 1
ATOM 662 O O . VAL A 1 82 ? -1.897 -11.588 -26.516 1.00 98.00 82 VAL A O 1
ATOM 665 N N . ILE A 1 83 ? -3.195 -10.119 -25.424 1.00 97.50 83 ILE A N 1
ATOM 666 C CA . ILE A 1 83 ? -3.129 -9.092 -26.471 1.00 97.50 83 ILE A CA 1
ATOM 667 C C . ILE A 1 83 ? -1.688 -8.607 -26.656 1.00 97.50 83 ILE A C 1
ATOM 669 O O . ILE A 1 83 ? -1.213 -8.532 -27.786 1.00 97.50 83 ILE A O 1
ATOM 673 N N . GLY A 1 84 ? -0.974 -8.319 -25.565 1.00 97.31 84 GLY A N 1
ATOM 674 C CA . GLY A 1 84 ? 0.420 -7.881 -25.615 1.00 97.31 84 GLY A CA 1
ATOM 675 C C . GLY A 1 84 ? 1.342 -8.926 -26.242 1.00 97.31 84 GLY A C 1
ATOM 676 O O . GLY A 1 84 ? 2.211 -8.573 -27.031 1.00 97.31 84 GLY A O 1
ATOM 677 N N . PHE A 1 85 ? 1.121 -10.209 -25.952 1.00 97.38 85 PHE A N 1
ATOM 678 C CA . PHE A 1 85 ? 1.870 -11.304 -26.564 1.00 97.38 85 PHE A CA 1
ATOM 679 C C . PHE A 1 85 ? 1.566 -11.452 -28.059 1.00 97.38 85 PHE A C 1
ATOM 681 O O . PHE A 1 85 ? 2.493 -11.566 -28.855 1.00 97.38 85 PHE A O 1
ATOM 688 N N . LEU A 1 86 ? 0.291 -11.405 -28.458 1.00 97.31 86 LEU A N 1
ATOM 689 C CA . LEU A 1 86 ? -0.097 -11.482 -29.870 1.00 97.31 86 LEU A CA 1
ATOM 690 C C . LEU A 1 86 ? 0.489 -10.323 -30.684 1.00 97.31 86 LEU A C 1
ATOM 692 O O . LEU A 1 86 ? 1.011 -10.555 -31.770 1.00 97.31 86 LEU A O 1
ATOM 696 N N . LEU A 1 87 ? 0.458 -9.101 -30.140 1.00 96.94 87 LEU A N 1
ATOM 697 C CA . LEU A 1 87 ? 1.094 -7.930 -30.753 1.00 96.94 87 LEU A CA 1
ATOM 698 C C . LEU A 1 87 ? 2.622 -8.036 -30.820 1.00 96.94 87 LEU A C 1
ATOM 700 O O . LEU A 1 87 ? 3.221 -7.390 -31.665 1.00 96.94 87 LEU A O 1
ATOM 704 N N . ALA A 1 88 ? 3.256 -8.791 -29.922 1.00 95.81 88 ALA A N 1
ATOM 705 C CA . ALA A 1 88 ? 4.706 -8.968 -29.920 1.00 95.81 88 ALA A CA 1
ATOM 706 C C . ALA A 1 88 ? 5.189 -10.029 -30.925 1.00 95.81 88 ALA A C 1
ATOM 708 O O . ALA A 1 88 ? 6.354 -10.004 -31.315 1.00 95.81 88 ALA A O 1
ATOM 709 N N . VAL A 1 89 ? 4.329 -10.986 -31.289 1.00 95.38 89 VAL A N 1
ATOM 710 C CA . VAL A 1 89 ? 4.647 -12.074 -32.232 1.00 95.38 89 VAL A CA 1
ATOM 711 C C . VAL A 1 89 ? 4.308 -11.706 -33.682 1.00 95.38 89 VAL A C 1
ATOM 713 O O . VAL A 1 89 ? 4.935 -12.248 -34.592 1.00 95.38 89 VAL A O 1
ATOM 716 N N . LEU A 1 90 ? 3.321 -10.827 -33.890 1.00 80.50 90 LEU A N 1
ATOM 717 C CA . LEU A 1 90 ? 2.969 -10.263 -35.198 1.00 80.50 90 LEU A CA 1
ATOM 718 C C . LEU A 1 90 ? 4.016 -9.243 -35.668 1.00 80.50 90 LEU A C 1
ATOM 720 O O . LEU A 1 90 ? 4.416 -9.341 -36.850 1.00 80.50 90 LEU A O 1
#

Organism: NCBI:txid408172

Foldseek 3Di:
DPPPPPPVVVVVCVVVVVVVCCVPVVVVVVVVQQCQAPDDPDDDRHGNGCPSVVVLVPDPVNVVVVVVCVVCVVCVVVVCVVVVVVVVVD

InterPro domains:
  IPR035906 MetI-like superfamily [G3DSA:1.10.3720.10] (2-90)
  IPR035906 MetI-like superfamily [SSF161098] (5-89)
  IPR051393 ABC transporter permease component [PTHR30193] (5-90)

Radius of gyration: 22.37 Å; chains: 1; bounding box: 58×28×54 Å

Secondary structure (DSSP, 8-state):
--SSTTHHHHHHHHHHHHHHHHHHHHHHHHHHHHHTB--SSS----B-TTHHHHHHHTSHHHHHHHHHHHHHHHHHHHHHHHHHHHHHH-

Sequence (90 aa):
MFLTKNLAAKISLLPMIIISLTVFVGCIIYSFVYSLTNSKLIPVLNFVGFQQYERLFKTRKWDVAVENIFIYGFVFTTGCLVIGFLLAVL

pLDDT: mean 87.88, std 10.57, range [54.22, 98.31]